Protein AF-A0A162BIU5-F1 (afdb_monomer_lite)

Foldseek 3Di:
DPVQLVCCQPPDDAQDWDWDQDPVGIDIDHHPDDD

Secondary structure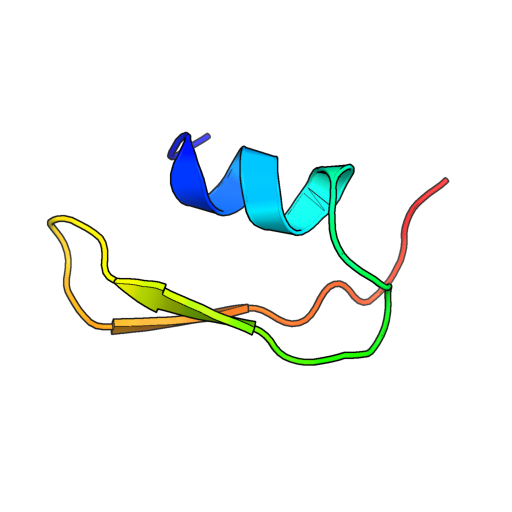 (DSSP, 8-state):
--HHHHHHHHHSPTTS-EEEEETTEEEEE------

InterPro domains:
  IPR046357 Peptidyl-prolyl cis-trans isomerase domain superfamily [G3DSA:3.10.50.40] (1-34)

pLDDT: mean 93.41, std 4.28, range [73.75, 97.31]

Radius of gyration: 9.37 Å; chains: 1; bounding box: 21×16×22 Å

Structure (mmCIF, N/CA/C/O backbone):
data_AF-A0A162BIU5-F1
#
_entry.id   AF-A0A162BIU5-F1
#
loop_
_atom_site.group_PDB
_atom_site.id
_atom_site.type_symbol
_atom_site.label_atom_id
_atom_site.label_alt_id
_atom_site.label_comp_id
_atom_site.label_asym_id
_atom_site.label_entity_id
_atom_site.label_seq_id
_atom_site.pdbx_PDB_ins_code
_atom_site.Cartn_x
_atom_site.Cartn_y
_atom_site.Cartn_z
_atom_site.occupancy
_atom_site.B_iso_or_equiv
_atom_site.auth_seq_id
_atom_site.auth_comp_id
_atom_site.auth_asym_id
_atom_site.auth_atom_id
_atom_site.pdbx_PDB_model_num
ATOM 1 N N . MET A 1 1 ? -5.805 10.964 -2.705 1.00 73.75 1 MET A N 1
ATOM 2 C CA . MET A 1 1 ? -6.792 9.922 -2.354 1.00 73.75 1 MET A CA 1
ATOM 3 C C . MET A 1 1 ? -6.874 9.865 -0.829 1.00 73.75 1 MET A C 1
ATOM 5 O O . MET A 1 1 ? -6.599 10.876 -0.195 1.00 73.75 1 MET A O 1
ATOM 9 N N . LEU A 1 2 ? -7.253 8.741 -0.204 1.00 87.12 2 LEU A N 1
ATOM 10 C CA . LEU A 1 2 ? -6.983 8.537 1.226 1.00 87.12 2 LEU A CA 1
ATOM 11 C C . LEU A 1 2 ? -5.467 8.688 1.461 1.00 87.12 2 LEU A C 1
ATOM 13 O O . LEU A 1 2 ? -4.708 8.016 0.764 1.00 87.12 2 LEU A O 1
ATOM 17 N N . PRO A 1 3 ? -5.000 9.492 2.434 1.00 92.81 3 PRO A N 1
ATOM 18 C CA . PRO A 1 3 ? -3.565 9.693 2.649 1.00 92.81 3 PRO A CA 1
ATOM 19 C C . PRO A 1 3 ? -2.794 8.385 2.871 1.00 92.81 3 PRO A C 1
ATOM 21 O O . PRO A 1 3 ? -1.640 8.256 2.474 1.00 92.81 3 PRO A O 1
ATOM 24 N N . GLN A 1 4 ? -3.444 7.379 3.468 1.00 93.44 4 GLN A N 1
ATOM 25 C CA . GLN A 1 4 ? -2.855 6.053 3.656 1.00 93.44 4 GLN A CA 1
ATOM 26 C C . GLN A 1 4 ? -2.656 5.308 2.328 1.00 93.44 4 GLN A C 1
ATOM 28 O O . GLN A 1 4 ? -1.692 4.562 2.187 1.00 93.44 4 GLN A O 1
ATOM 33 N N . PHE A 1 5 ? -3.550 5.514 1.360 1.00 93.69 5 PHE A N 1
ATOM 34 C CA . PHE A 1 5 ? -3.436 4.930 0.026 1.00 93.69 5 PHE A CA 1
ATOM 35 C C . PHE A 1 5 ? -2.317 5.610 -0.749 1.00 93.69 5 PHE A C 1
ATOM 37 O O . PHE A 1 5 ? -1.475 4.920 -1.311 1.00 93.69 5 PHE A O 1
ATOM 44 N N . ASP A 1 6 ? -2.263 6.944 -0.709 1.00 94.06 6 ASP A N 1
ATOM 45 C CA . ASP A 1 6 ? -1.200 7.707 -1.366 1.00 94.06 6 ASP A CA 1
ATOM 46 C C . ASP A 1 6 ? 0.173 7.283 -0.809 1.00 94.06 6 ASP A C 1
ATOM 48 O O . ASP A 1 6 ? 1.094 6.990 -1.570 1.00 94.06 6 ASP A O 1
ATOM 52 N N . LYS A 1 7 ? 0.289 7.111 0.516 1.00 92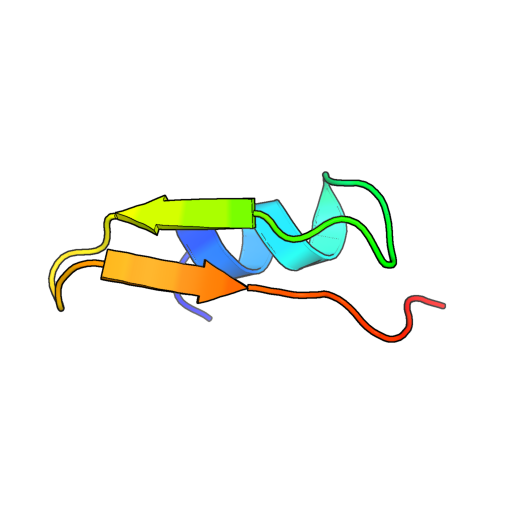.88 7 LYS A N 1
ATOM 53 C CA . LYS A 1 7 ? 1.506 6.580 1.145 1.00 92.88 7 LYS A CA 1
ATOM 54 C C . LYS A 1 7 ? 1.894 5.204 0.591 1.00 92.88 7 LYS A C 1
ATOM 56 O O . LYS A 1 7 ? 3.061 4.989 0.279 1.00 92.88 7 LYS A O 1
ATOM 61 N N . VAL A 1 8 ? 0.946 4.271 0.453 1.00 94.50 8 VAL A N 1
ATOM 62 C CA . VAL A 1 8 ? 1.238 2.943 -0.117 1.00 94.50 8 VAL A CA 1
ATOM 63 C C . VAL A 1 8 ? 1.679 3.041 -1.574 1.00 94.50 8 VAL A C 1
ATOM 65 O O . VAL A 1 8 ? 2.728 2.504 -1.927 1.00 94.50 8 VAL A O 1
ATOM 68 N N . CYS A 1 9 ? 0.927 3.764 -2.399 1.00 93.19 9 CYS A N 1
ATOM 69 C CA . CYS A 1 9 ? 1.203 3.895 -3.825 1.00 93.19 9 CYS A CA 1
ATOM 70 C C . CYS A 1 9 ? 2.568 4.538 -4.110 1.00 93.19 9 CYS A C 1
ATOM 72 O O . CYS A 1 9 ? 3.250 4.111 -5.041 1.00 93.19 9 CYS A O 1
ATOM 74 N N . PHE A 1 10 ? 2.999 5.521 -3.313 1.00 93.94 10 PHE A N 1
ATOM 75 C CA . PHE A 1 10 ? 4.194 6.321 -3.617 1.00 93.94 10 PHE A CA 1
ATOM 76 C C . PHE A 1 10 ? 5.426 6.012 -2.760 1.00 93.94 10 PHE A C 1
ATOM 78 O O . PHE A 1 10 ? 6.523 6.392 -3.152 1.00 93.94 10 PHE A O 1
ATOM 85 N N . SER A 1 11 ? 5.293 5.319 -1.625 1.00 93.38 11 SER A N 1
ATOM 86 C CA . SER A 1 11 ? 6.434 5.053 -0.727 1.00 93.38 11 SER A CA 1
ATOM 87 C C . SER A 1 11 ? 6.848 3.586 -0.633 1.00 93.38 11 SER A C 1
ATOM 89 O O . SER A 1 11 ? 7.977 3.314 -0.240 1.00 93.38 11 SER A O 1
ATOM 91 N N . TYR A 1 12 ? 5.968 2.638 -0.968 1.00 91.38 12 TYR A N 1
ATOM 92 C CA . TYR A 1 12 ? 6.255 1.207 -0.814 1.00 91.38 12 TYR A CA 1
ATOM 93 C C . TYR A 1 12 ? 6.670 0.553 -2.134 1.00 91.38 12 TYR A C 1
ATOM 95 O O . TYR A 1 12 ? 6.629 1.169 -3.203 1.00 91.38 12 TYR A O 1
ATOM 103 N N . GLU A 1 13 ? 7.116 -0.697 -2.040 1.00 92.69 13 GLU A N 1
ATOM 104 C CA . GLU A 1 13 ? 7.529 -1.515 -3.174 1.00 92.69 13 GLU A CA 1
ATOM 105 C C . GLU A 1 13 ? 6.332 -1.929 -4.046 1.00 92.69 13 GLU A C 1
ATOM 107 O O . GLU A 1 13 ? 5.232 -2.193 -3.553 1.00 92.69 13 GLU A O 1
ATOM 1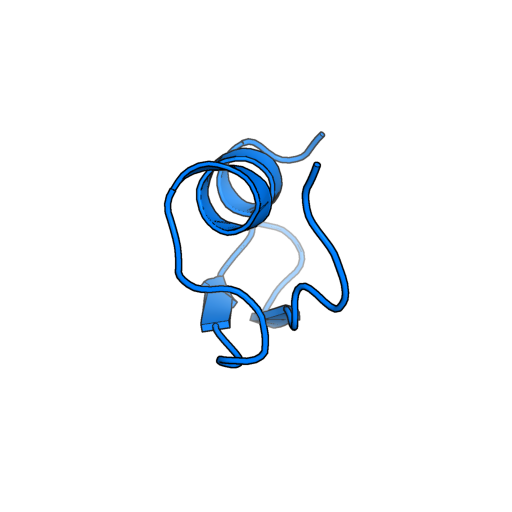12 N N . VAL A 1 14 ? 6.556 -1.986 -5.360 1.00 95.19 14 VAL A N 1
ATOM 113 C CA . VAL A 1 14 ? 5.572 -2.482 -6.329 1.00 95.19 14 VAL A CA 1
ATOM 114 C C . VAL A 1 14 ? 5.498 -4.009 -6.225 1.00 95.19 14 VAL A C 1
ATOM 116 O O . VAL A 1 14 ? 6.468 -4.659 -5.861 1.00 95.19 14 VAL A O 1
ATOM 119 N N . PHE A 1 15 ? 4.341 -4.596 -6.527 1.00 94.50 15 PHE A N 1
ATOM 120 C CA . PHE A 1 15 ? 4.047 -6.032 -6.426 1.00 94.50 15 PHE A CA 1
ATOM 121 C C . PHE A 1 15 ? 4.045 -6.641 -5.016 1.00 94.50 15 PHE A C 1
ATOM 123 O O . PHE A 1 15 ? 3.549 -7.762 -4.870 1.00 94.50 15 PHE A O 1
ATOM 130 N N . THR A 1 16 ? 4.442 -5.898 -3.983 1.00 94.69 16 THR A N 1
ATOM 131 C CA . THR A 1 16 ? 4.358 -6.328 -2.581 1.00 94.69 16 THR A CA 1
ATOM 132 C C . THR A 1 16 ? 3.038 -5.856 -1.947 1.00 94.69 16 THR A C 1
ATOM 134 O O . THR A 1 16 ? 2.799 -4.648 -1.857 1.00 94.69 16 THR A O 1
ATOM 137 N N . PRO A 1 17 ? 2.147 -6.764 -1.500 1.00 95.62 17 PRO A N 1
ATOM 138 C CA . PRO A 1 17 ? 0.878 -6.381 -0.884 1.00 95.62 17 PRO A CA 1
ATOM 139 C C . PRO A 1 17 ? 1.087 -5.710 0.483 1.00 95.62 17 PRO A C 1
ATOM 141 O O . PRO A 1 17 ? 1.839 -6.203 1.319 1.00 95.62 17 PRO A O 1
ATOM 144 N N . GLN A 1 18 ? 0.378 -4.606 0.723 1.00 95.88 18 GLN A N 1
ATOM 145 C CA . GLN A 1 18 ? 0.405 -3.835 1.968 1.00 95.88 18 GLN A CA 1
ATOM 146 C C . GLN A 1 18 ? -0.952 -3.904 2.673 1.00 95.88 18 GLN A C 1
ATOM 148 O O . GLN A 1 18 ? -1.990 -3.635 2.064 1.00 95.88 18 GLN A O 1
ATOM 153 N N . LEU A 1 19 ? -0.952 -4.225 3.969 1.00 96.69 19 LEU A N 1
ATOM 154 C CA . LEU A 1 19 ? -2.153 -4.177 4.804 1.00 96.69 19 LEU A CA 1
ATOM 155 C C . LEU A 1 19 ? -2.315 -2.776 5.406 1.00 96.69 19 LEU A C 1
ATOM 157 O O . LEU A 1 19 ? -1.442 -2.292 6.125 1.00 96.69 19 LEU A O 1
ATOM 161 N N . VAL A 1 20 ? -3.451 -2.133 5.146 1.00 95.25 20 VAL A N 1
ATOM 162 C CA . VAL A 1 20 ? -3.732 -0.757 5.566 1.00 95.25 20 VAL A CA 1
ATOM 163 C C . VAL A 1 20 ? -5.040 -0.686 6.340 1.00 95.25 20 VAL A C 1
ATOM 165 O O . VAL A 1 20 ? -6.084 -1.150 5.882 1.00 95.25 20 VAL A O 1
ATOM 168 N N . LYS A 1 21 ? -4.998 -0.039 7.507 1.00 95.12 21 LYS A N 1
ATOM 169 C CA . LYS A 1 21 ? -6.190 0.328 8.274 1.00 95.12 21 LYS A CA 1
ATOM 170 C C . LYS A 1 21 ? -6.595 1.759 7.941 1.00 95.12 21 LYS A C 1
ATOM 172 O O . LYS A 1 21 ? -5.789 2.681 8.059 1.00 95.12 21 LYS A O 1
ATOM 177 N N . THR A 1 22 ? -7.850 1.956 7.564 1.00 94.69 22 THR A N 1
ATOM 178 C CA . THR A 1 22 ? -8.448 3.281 7.365 1.00 94.69 22 THR A CA 1
ATOM 179 C C . THR A 1 22 ? -9.692 3.438 8.238 1.00 94.69 22 THR A C 1
ATOM 181 O O . THR A 1 22 ? -10.104 2.505 8.930 1.00 94.69 22 THR A O 1
ATOM 184 N N . LYS A 1 23 ? -10.333 4.614 8.189 1.00 95.25 23 LYS A N 1
ATOM 185 C CA . LYS A 1 23 ? -11.630 4.840 8.850 1.00 95.25 23 LYS A CA 1
ATOM 186 C C . LYS A 1 23 ? -12.759 3.949 8.309 1.00 95.25 23 LYS A C 1
A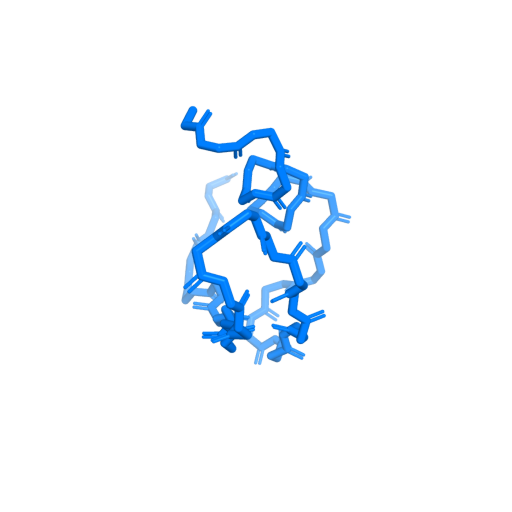TOM 188 O O . LYS A 1 23 ? -13.791 3.829 8.952 1.00 95.25 23 LYS A O 1
ATOM 193 N N . PHE A 1 24 ? -12.556 3.337 7.143 1.00 94.69 24 PHE A N 1
ATOM 194 C CA . PHE A 1 24 ? -13.513 2.450 6.485 1.00 94.69 24 PHE A CA 1
ATOM 195 C C . PHE A 1 24 ? -13.211 0.962 6.723 1.00 94.69 24 PHE A C 1
ATOM 197 O O . PHE A 1 24 ? -13.879 0.104 6.160 1.00 94.69 24 PHE A O 1
ATOM 204 N N . GLY A 1 25 ? -12.198 0.641 7.536 1.00 96.19 25 GLY A N 1
ATOM 205 C CA . GLY A 1 25 ? -11.810 -0.731 7.859 1.00 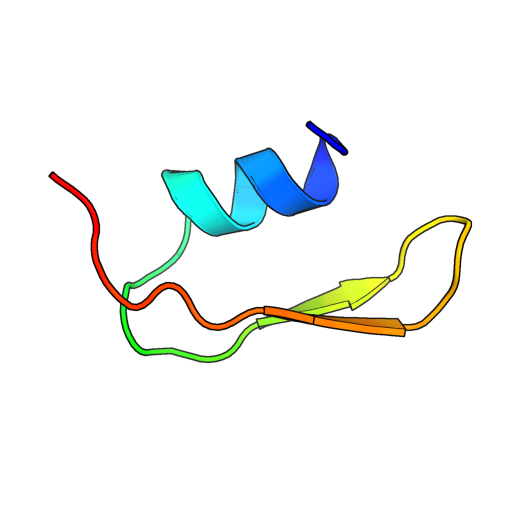96.19 25 GLY A CA 1
ATOM 206 C C . GLY A 1 25 ? -10.460 -1.139 7.273 1.00 96.19 25 GLY A C 1
ATOM 207 O O . GLY A 1 25 ? -9.573 -0.309 7.047 1.00 96.19 25 GLY A O 1
ATOM 208 N N . TRP A 1 26 ? -10.287 -2.441 7.059 1.00 97.31 26 TRP A N 1
ATOM 209 C CA . TRP A 1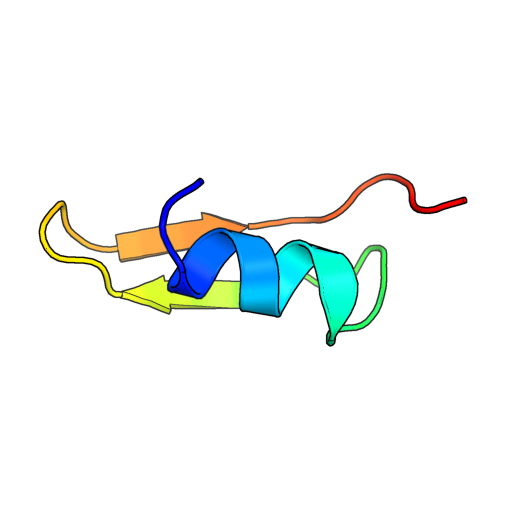 26 ? -9.035 -3.045 6.604 1.00 97.31 26 TRP A CA 1
ATOM 210 C C . TRP A 1 26 ? -9.007 -3.221 5.094 1.00 97.31 26 TRP A C 1
ATOM 212 O O . TRP A 1 26 ? -9.992 -3.630 4.489 1.00 97.31 26 TRP A O 1
ATOM 222 N N . HIS A 1 27 ? -7.870 -2.889 4.497 1.00 96.12 27 HIS A N 1
ATOM 223 C CA . HIS A 1 27 ? -7.669 -2.895 3.057 1.00 96.12 27 HIS A CA 1
ATOM 224 C C . HIS A 1 27 ? -6.343 -3.590 2.759 1.00 96.12 27 HIS A C 1
ATOM 226 O O . HIS A 1 27 ? -5.342 -3.319 3.422 1.00 96.12 27 HIS A O 1
ATOM 232 N N . ILE A 1 28 ? -6.327 -4.463 1.755 1.00 96.56 28 ILE A N 1
ATOM 233 C CA . ILE A 1 28 ? -5.095 -5.026 1.197 1.00 96.56 28 ILE A CA 1
ATOM 234 C C . ILE A 1 28 ? -4.844 -4.303 -0.120 1.00 96.56 28 ILE A C 1
ATOM 236 O O . ILE A 1 28 ? -5.673 -4.358 -1.027 1.00 96.56 28 ILE A O 1
ATOM 240 N N . ILE A 1 29 ? -3.720 -3.601 -0.215 1.00 95.06 29 ILE A N 1
ATOM 241 C CA . ILE A 1 29 ? -3.365 -2.782 -1.373 1.00 95.06 29 ILE A CA 1
ATOM 242 C C . ILE A 1 29 ? -2.154 -3.411 -2.055 1.00 95.06 29 ILE A C 1
ATOM 244 O O . ILE A 1 29 ? -1.103 -3.565 -1.437 1.00 95.06 29 ILE A O 1
ATOM 248 N N . LYS A 1 30 ? -2.289 -3.761 -3.338 1.00 96.00 30 LYS A N 1
ATOM 249 C CA . LYS A 1 30 ? -1.187 -4.235 -4.184 1.00 96.00 30 LYS A CA 1
ATOM 250 C C . LYS A 1 30 ? -1.003 -3.270 -5.345 1.00 96.00 30 LYS A C 1
ATOM 252 O O . LYS A 1 30 ? -1.874 -3.156 -6.204 1.00 96.00 30 LYS A O 1
ATOM 257 N N . VAL A 1 31 ? 0.140 -2.595 -5.372 1.00 95.56 31 VAL A N 1
ATOM 258 C CA . VAL A 1 31 ? 0.503 -1.720 -6.488 1.00 95.56 31 VAL A CA 1
ATOM 259 C C . VAL A 1 31 ? 0.990 -2.605 -7.630 1.00 95.56 31 VAL A C 1
ATOM 261 O O . VAL A 1 31 ? 1.953 -3.349 -7.465 1.00 95.56 31 VAL A O 1
ATOM 264 N N . LEU A 1 32 ? 0.293 -2.573 -8.766 1.00 95.50 32 LEU A N 1
ATOM 265 C CA . LEU A 1 32 ? 0.633 -3.393 -9.937 1.00 95.50 32 LEU A CA 1
ATOM 266 C C . LEU A 1 32 ? 1.654 -2.713 -10.848 1.00 95.50 32 LEU A C 1
ATOM 268 O O . LEU A 1 32 ? 2.351 -3.384 -11.598 1.00 95.50 32 LEU A O 1
ATOM 272 N N . TYR A 1 33 ? 1.717 -1.385 -10.802 1.00 93.94 33 TYR A N 1
ATOM 273 C CA . TYR A 1 33 ? 2.578 -0.599 -11.664 1.00 93.94 33 TYR A CA 1
ATOM 274 C C . TYR A 1 33 ? 2.806 0.792 -11.072 1.00 93.94 33 TYR A C 1
ATOM 276 O O . TYR A 1 33 ? 1.893 1.367 -10.474 1.00 93.94 33 TYR A O 1
ATOM 284 N N . ARG A 1 34 ? 4.016 1.324 -11.248 1.00 88.06 34 ARG A N 1
ATOM 285 C CA . ARG A 1 34 ? 4.392 2.703 -10.929 1.00 88.06 34 ARG A CA 1
ATOM 286 C C . ARG A 1 34 ? 5.428 3.160 -11.958 1.00 88.06 34 ARG A C 1
ATOM 288 O O . ARG A 1 34 ? 6.402 2.439 -12.165 1.00 88.06 34 ARG A O 1
ATOM 295 N N . LEU A 1 35 ? 5.154 4.295 -12.606 1.00 84.56 35 LEU A N 1
ATOM 296 C CA . LEU A 1 35 ? 6.080 4.991 -13.508 1.00 84.56 35 LEU A CA 1
ATOM 297 C C . LEU A 1 35 ? 7.233 5.623 -12.727 1.00 84.56 35 LEU A C 1
ATOM 299 O O . LEU A 1 35 ? 6.976 6.066 -11.582 1.00 84.56 35 LEU A O 1
#

Sequence (35 aa):
MLPQFDKVCFSYEVFTPQLVKTKFGWHIIKVLYRL

Organism: NCBI:txid1365257